Protein AF-H5UVE0-F1 (afdb_monomer_lite)

Sequence (57 aa):
MQAADLLTELRAAGVHVAVDEFGAGYASLGMLTRLPIDGVKIERSFVRDIAEDLAAR

Organism: NCBI:txid1089455

Structure (mmCIF, N/CA/C/O backbone):
data_AF-H5UVE0-F1
#
_entry.id   AF-H5UVE0-F1
#
loop_
_atom_site.group_PDB
_atom_site.id
_atom_site.type_symbol
_atom_site.label_atom_id
_atom_site.label_alt_id
_atom_site.label_comp_id
_atom_site.label_asym_id
_atom_site.label_entity_id
_atom_site.label_seq_id
_atom_site.pdbx_PDB_ins_code
_atom_site.Cartn_x
_atom_site.Cartn_y
_atom_site.Cartn_z
_atom_site.occupancy
_atom_site.B_iso_or_equiv
_atom_site.auth_seq_id
_atom_site.auth_comp_id
_atom_site.auth_asym_id
_atom_site.auth_atom_id
_atom_site.pdbx_PDB_model_num
ATOM 1 N N . MET A 1 1 ? -7.552 12.673 14.438 1.00 60.50 1 MET A N 1
ATOM 2 C CA . MET A 1 1 ? -7.501 11.290 13.926 1.00 60.50 1 MET A CA 1
ATOM 3 C C . MET A 1 1 ? -6.343 11.183 12.967 1.00 60.50 1 MET A C 1
ATOM 5 O O . MET A 1 1 ? -6.248 12.020 12.072 1.00 60.50 1 MET A O 1
ATOM 9 N N . GLN A 1 2 ? -5.452 10.220 13.177 1.00 84.56 2 GLN A N 1
ATOM 10 C CA . GLN A 1 2 ? -4.426 9.892 12.190 1.00 84.56 2 GLN A CA 1
ATOM 11 C C . GLN A 1 2 ? -5.037 8.963 11.131 1.00 84.56 2 GLN A C 1
ATOM 13 O O . GLN A 1 2 ? -6.030 8.289 11.390 1.00 84.56 2 GLN A O 1
ATOM 18 N N . ALA A 1 3 ? -4.454 8.913 9.930 1.00 84.94 3 ALA A N 1
ATOM 19 C CA . ALA A 1 3 ? -4.965 8.058 8.855 1.00 84.94 3 ALA A CA 1
ATOM 20 C C . ALA A 1 3 ? -5.037 6.572 9.265 1.00 84.94 3 ALA A C 1
ATOM 22 O O . ALA A 1 3 ? -5.983 5.883 8.907 1.00 84.94 3 ALA A O 1
ATOM 23 N N . ALA A 1 4 ? -4.079 6.094 10.066 1.00 88.81 4 ALA A N 1
ATOM 24 C CA . ALA A 1 4 ? -4.045 4.712 10.545 1.00 88.81 4 ALA A CA 1
ATOM 25 C C . ALA A 1 4 ? -5.259 4.333 11.416 1.00 88.81 4 ALA A C 1
ATOM 27 O O . ALA A 1 4 ? -5.740 3.203 11.320 1.00 88.81 4 ALA A O 1
ATOM 28 N N . ASP A 1 5 ? -5.781 5.269 12.214 1.00 93.38 5 ASP A N 1
ATOM 29 C CA . ASP A 1 5 ? -6.939 5.024 13.082 1.00 93.38 5 ASP A CA 1
ATOM 30 C C . ASP A 1 5 ? -8.190 4.772 12.230 1.00 93.38 5 ASP A C 1
ATOM 32 O O . ASP A 1 5 ? -8.854 3.747 12.369 1.00 93.38 5 ASP A O 1
ATOM 36 N N . LEU A 1 6 ? -8.436 5.650 11.250 1.00 94.06 6 LEU A N 1
ATOM 37 C CA . LEU A 1 6 ? -9.567 5.533 10.327 1.00 94.06 6 LEU A CA 1
ATOM 38 C C . LEU A 1 6 ? -9.505 4.242 9.499 1.00 94.06 6 LEU A C 1
ATOM 40 O O . LEU A 1 6 ? -10.508 3.552 9.333 1.00 94.06 6 LEU A O 1
ATOM 44 N N . LEU A 1 7 ? -8.325 3.896 8.981 1.00 94.12 7 LEU A N 1
ATOM 45 C CA . LEU A 1 7 ? -8.148 2.657 8.222 1.00 94.12 7 LEU A CA 1
ATOM 46 C C . LEU A 1 7 ? -8.400 1.414 9.092 1.00 94.12 7 LEU A C 1
ATOM 48 O O . LEU A 1 7 ? -8.955 0.429 8.608 1.00 94.12 7 LEU A O 1
ATOM 52 N N . THR A 1 8 ? -8.049 1.467 10.380 1.00 94.81 8 THR A N 1
ATOM 53 C CA . THR A 1 8 ? -8.343 0.386 11.334 1.00 94.81 8 THR A CA 1
ATOM 54 C C . THR A 1 8 ? -9.847 0.223 11.544 1.00 94.81 8 THR A C 1
ATOM 56 O O . THR A 1 8 ? -10.340 -0.903 11.508 1.00 94.81 8 THR A O 1
ATOM 59 N N . GLU A 1 9 ? -10.586 1.323 11.706 1.00 96.06 9 GLU A N 1
ATOM 60 C CA . GLU A 1 9 ? -12.048 1.299 11.855 1.00 96.06 9 GLU A CA 1
ATOM 61 C C . GLU A 1 9 ? -12.746 0.731 10.614 1.00 96.06 9 GLU A C 1
ATOM 63 O O . GLU A 1 9 ? -13.623 -0.127 10.732 1.00 96.06 9 GLU A O 1
ATOM 68 N N . LEU A 1 10 ? -12.314 1.137 9.416 1.00 95.81 10 LEU A N 1
ATOM 69 C CA . LEU A 1 10 ? -12.844 0.605 8.157 1.00 95.81 10 LEU A CA 1
ATOM 70 C C . LEU A 1 10 ? -12.623 -0.909 8.047 1.00 95.81 10 LEU A C 1
ATOM 72 O O . LEU A 1 10 ? -13.548 -1.648 7.704 1.00 95.81 10 LEU A O 1
ATOM 76 N N . ARG A 1 11 ? -11.429 -1.389 8.405 1.00 95.69 11 ARG A N 1
ATOM 77 C CA . ARG A 1 11 ? -11.136 -2.830 8.417 1.00 95.69 11 ARG A CA 1
ATOM 78 C C . ARG A 1 11 ? -11.946 -3.579 9.466 1.00 95.69 11 ARG A C 1
ATOM 80 O O . ARG A 1 11 ? -12.447 -4.662 9.176 1.00 95.69 11 ARG A O 1
ATOM 87 N N . ALA A 1 12 ? -12.132 -3.004 10.653 1.00 96.25 12 ALA A N 1
ATOM 88 C CA . ALA A 1 12 ? -12.989 -3.581 11.690 1.00 96.25 12 ALA A CA 1
ATOM 89 C C . ALA A 1 12 ? -14.458 -3.697 11.237 1.00 96.25 12 ALA A C 1
ATOM 91 O O . ALA A 1 12 ? -15.155 -4.619 11.654 1.00 96.25 12 ALA A O 1
ATOM 92 N N . ALA A 1 13 ? -14.908 -2.817 10.338 1.00 97.56 13 ALA A N 1
ATOM 93 C CA . ALA A 1 13 ? -16.219 -2.887 9.693 1.00 97.56 13 ALA A CA 1
ATOM 94 C C . ALA A 1 13 ? -16.296 -3.890 8.518 1.00 97.56 13 ALA A C 1
ATOM 96 O O . ALA A 1 13 ? -17.343 -4.004 7.882 1.00 97.56 13 ALA A O 1
ATOM 97 N N . GLY A 1 14 ? -15.216 -4.621 8.218 1.00 97.19 14 GLY A N 1
ATOM 98 C CA . GLY A 1 14 ? -15.160 -5.607 7.133 1.00 97.19 14 GLY A CA 1
ATOM 99 C C . GLY A 1 14 ? -14.796 -5.031 5.761 1.00 97.19 14 GLY A C 1
ATOM 100 O O . GLY A 1 14 ? -14.932 -5.728 4.757 1.00 97.19 14 GLY A O 1
ATOM 101 N N . VAL A 1 15 ? -14.338 -3.776 5.688 1.00 97.69 15 VAL A N 1
ATOM 102 C CA . VAL A 1 15 ? -13.889 -3.153 4.434 1.00 97.69 15 VAL A CA 1
ATOM 103 C C . VAL A 1 15 ? -12.429 -3.507 4.168 1.00 97.69 15 VAL A C 1
ATOM 105 O O . VAL A 1 15 ? -11.570 -3.296 5.020 1.00 97.69 15 VAL A O 1
ATOM 108 N N . HIS A 1 16 ? -12.134 -3.983 2.958 1.00 96.69 16 HIS A N 1
ATOM 109 C CA . HIS A 1 16 ? -10.757 -4.183 2.517 1.00 96.69 16 HIS A CA 1
ATOM 110 C C . HIS A 1 16 ? -10.119 -2.869 2.070 1.00 96.69 16 HIS A C 1
ATOM 112 O O . HIS A 1 16 ? -10.689 -2.129 1.265 1.00 96.69 16 HIS A O 1
ATOM 118 N N . VAL A 1 17 ? -8.913 -2.602 2.562 1.00 94.62 17 VAL A N 1
ATOM 119 C CA . VAL A 1 17 ? -8.167 -1.373 2.277 1.00 94.62 17 VAL A CA 1
ATOM 120 C C . VAL A 1 17 ? -6.937 -1.703 1.440 1.00 94.62 17 VAL A C 1
ATOM 122 O O . VAL A 1 17 ? -6.137 -2.559 1.813 1.00 94.62 17 VAL A O 1
ATOM 125 N N . ALA A 1 18 ? -6.739 -0.980 0.338 1.00 93.94 18 ALA A N 1
ATOM 126 C CA . ALA A 1 18 ? -5.530 -1.073 -0.473 1.00 93.94 18 ALA A CA 1
ATOM 127 C C . ALA A 1 18 ? -4.877 0.299 -0.681 1.00 93.94 18 ALA A C 1
ATOM 129 O O . ALA A 1 18 ? -5.571 1.311 -0.780 1.00 93.94 18 ALA A O 1
ATOM 130 N N . VAL A 1 19 ? -3.544 0.320 -0.766 1.00 90.12 19 VAL A N 1
ATOM 131 C CA . VAL A 1 19 ? -2.761 1.520 -1.121 1.00 90.12 19 VAL A CA 1
ATOM 132 C C . VAL A 1 19 ? -2.566 1.574 -2.632 1.00 90.12 19 VAL A C 1
ATOM 134 O O . VAL A 1 19 ? -2.174 0.569 -3.228 1.00 90.12 19 VAL A O 1
ATOM 137 N N . ASP A 1 20 ? -2.836 2.731 -3.239 1.00 88.81 20 ASP A N 1
ATOM 138 C CA . ASP A 1 20 ? -2.640 2.958 -4.675 1.00 88.81 20 ASP A CA 1
ATOM 139 C C . ASP A 1 20 ? -1.239 3.497 -5.004 1.00 88.81 20 ASP A C 1
ATOM 141 O O . ASP A 1 20 ? -0.531 3.985 -4.124 1.00 88.81 20 ASP A O 1
ATOM 145 N N . GLU A 1 21 ? -0.861 3.407 -6.280 1.00 86.50 21 GLU A N 1
ATOM 146 C CA . GLU A 1 21 ? 0.355 4.012 -6.854 1.00 86.50 21 GLU A CA 1
ATOM 147 C C . GLU A 1 21 ? 1.685 3.555 -6.223 1.00 86.50 21 GLU A C 1
ATOM 149 O O . GLU A 1 21 ? 2.700 4.260 -6.260 1.00 86.50 21 GLU A O 1
ATOM 154 N N . PHE A 1 22 ? 1.733 2.342 -5.667 1.00 87.31 22 PHE A N 1
ATOM 155 C CA . PHE A 1 22 ? 2.981 1.815 -5.128 1.00 87.31 22 PHE A CA 1
ATOM 156 C C . PHE A 1 22 ? 3.986 1.567 -6.256 1.00 87.31 22 PHE A C 1
ATOM 158 O O . PHE A 1 22 ? 3.722 0.809 -7.188 1.00 87.31 22 PHE A O 1
ATOM 165 N N . GLY A 1 23 ? 5.152 2.204 -6.155 1.00 77.94 23 GLY A N 1
ATOM 166 C CA . GLY A 1 23 ? 6.182 2.192 -7.197 1.00 77.94 23 GLY A CA 1
ATOM 167 C C . GLY A 1 23 ? 6.344 3.526 -7.931 1.00 77.94 23 GLY A C 1
ATOM 168 O O . GLY A 1 23 ? 7.346 3.705 -8.617 1.00 77.94 23 GLY A O 1
ATOM 169 N N . ALA A 1 24 ? 5.449 4.502 -7.728 1.00 77.00 24 ALA A N 1
ATOM 170 C CA . ALA A 1 24 ? 5.627 5.862 -8.236 1.00 77.00 24 ALA A CA 1
ATOM 171 C C . ALA A 1 24 ? 6.685 6.628 -7.411 1.00 77.00 24 ALA A C 1
ATOM 173 O O . ALA A 1 24 ? 6.365 7.350 -6.468 1.00 77.00 24 ALA A O 1
ATOM 174 N N . GLY A 1 25 ? 7.968 6.437 -7.727 1.00 70.75 25 GLY A N 1
ATOM 175 C CA . GLY A 1 25 ? 9.104 7.263 -7.278 1.00 70.75 25 GLY A CA 1
ATOM 176 C C . GLY A 1 25 ? 9.505 7.185 -5.792 1.00 70.75 25 GLY A C 1
ATOM 177 O O . GLY A 1 25 ? 10.671 6.942 -5.497 1.00 70.75 25 GLY A O 1
ATOM 178 N N . TYR A 1 26 ? 8.575 7.391 -4.851 1.00 62.28 26 TYR A N 1
ATOM 179 C CA . TYR A 1 26 ? 8.854 7.608 -3.418 1.00 62.28 26 TYR A CA 1
ATOM 180 C C . TYR A 1 26 ? 8.177 6.607 -2.468 1.00 62.28 26 TYR A C 1
ATOM 182 O O . TYR A 1 26 ? 8.292 6.733 -1.246 1.00 62.28 26 TYR A O 1
ATOM 190 N N . ALA A 1 27 ? 7.477 5.597 -2.990 1.00 69.25 27 ALA A N 1
ATOM 191 C CA . ALA A 1 27 ? 6.836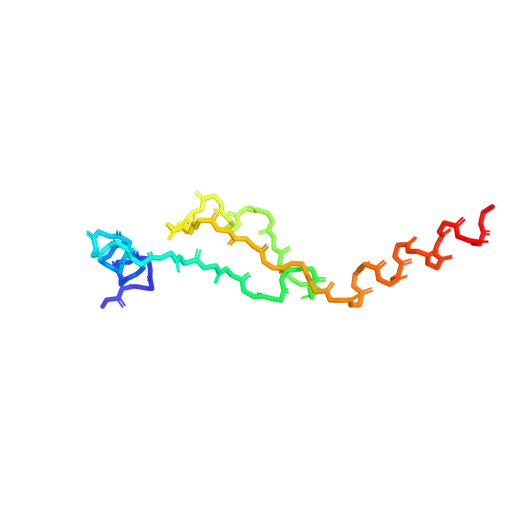 4.588 -2.153 1.00 69.25 27 ALA A CA 1
ATOM 192 C C . ALA A 1 27 ? 7.883 3.640 -1.530 1.00 69.25 27 ALA A C 1
ATOM 194 O O . ALA A 1 27 ? 8.504 2.836 -2.221 1.00 69.25 27 ALA A O 1
ATOM 195 N N . SER A 1 28 ? 8.080 3.724 -0.209 1.00 76.06 28 SER A N 1
ATOM 196 C CA . SER A 1 28 ? 8.963 2.816 0.537 1.00 76.06 28 SER A CA 1
ATOM 197 C C . SER A 1 28 ? 8.192 1.615 1.082 1.00 76.06 28 SER A C 1
ATOM 199 O O . SER A 1 28 ? 7.135 1.773 1.696 1.00 76.06 28 SER A O 1
ATOM 201 N N . LEU A 1 29 ? 8.773 0.415 0.969 1.00 82.50 29 LEU A N 1
ATOM 202 C CA . LEU A 1 29 ? 8.265 -0.800 1.625 1.00 82.50 29 LEU A CA 1
ATOM 203 C C . LEU A 1 29 ? 8.091 -0.616 3.145 1.00 82.50 29 LEU A C 1
ATOM 205 O O . LEU A 1 29 ? 7.213 -1.229 3.746 1.00 82.50 29 LEU A O 1
ATOM 209 N N . GLY A 1 30 ? 8.877 0.272 3.767 1.00 83.12 30 GLY A N 1
ATOM 210 C CA . GLY A 1 30 ? 8.773 0.579 5.195 1.00 83.12 30 GLY A CA 1
ATOM 211 C C . GLY A 1 30 ? 7.466 1.270 5.606 1.00 83.12 30 GLY A C 1
ATOM 212 O O . GLY A 1 30 ? 7.130 1.261 6.788 1.00 83.12 30 GLY A O 1
ATOM 213 N N . MET A 1 31 ? 6.721 1.857 4.662 1.00 79.75 31 MET A N 1
ATOM 214 C CA . MET A 1 31 ? 5.391 2.422 4.917 1.00 79.75 31 MET A CA 1
ATOM 215 C C . MET A 1 31 ? 4.317 1.331 4.978 1.00 79.75 31 MET A C 1
ATOM 217 O O . MET A 1 31 ? 3.422 1.410 5.818 1.00 79.75 31 MET A O 1
ATOM 221 N N . LEU A 1 32 ? 4.433 0.285 4.149 1.00 85.19 32 LEU A N 1
ATOM 222 C CA . LEU A 1 32 ? 3.462 -0.815 4.103 1.00 85.19 32 LEU A CA 1
ATOM 223 C C . LEU A 1 32 ? 3.384 -1.575 5.432 1.00 85.19 32 LEU A C 1
ATOM 225 O O . LEU A 1 32 ? 2.322 -2.055 5.803 1.00 85.19 32 LEU A O 1
ATOM 229 N N . THR A 1 33 ? 4.486 -1.643 6.184 1.00 83.69 33 THR A N 1
ATOM 230 C CA . THR A 1 33 ? 4.528 -2.347 7.477 1.00 83.69 33 THR A CA 1
ATOM 231 C C . THR A 1 33 ? 3.848 -1.590 8.618 1.00 83.69 33 THR A C 1
ATOM 233 O O . THR A 1 33 ? 3.635 -2.162 9.684 1.00 83.69 33 THR A O 1
ATOM 236 N N . ARG A 1 34 ? 3.522 -0.305 8.425 1.00 86.00 34 ARG A N 1
ATOM 237 C CA . ARG A 1 34 ? 2.954 0.573 9.463 1.00 86.00 34 ARG A CA 1
ATOM 238 C C . ARG A 1 34 ? 1.486 0.914 9.233 1.00 86.00 34 ARG A C 1
ATOM 240 O O . ARG A 1 34 ? 0.874 1.532 10.100 1.00 86.00 34 ARG A O 1
ATOM 247 N N . LEU A 1 35 ? 0.939 0.560 8.073 1.00 88.25 35 LEU A N 1
ATOM 248 C CA . LEU A 1 35 ? -0.441 0.850 7.714 1.00 88.25 35 LEU A CA 1
ATOM 249 C C . LEU A 1 35 ? -1.307 -0.408 7.852 1.00 88.25 35 LEU A C 1
ATOM 251 O O . LEU A 1 35 ? -0.894 -1.480 7.413 1.00 88.25 35 LEU A O 1
ATOM 255 N N . PRO A 1 36 ? -2.517 -0.298 8.424 1.00 92.62 36 PRO A N 1
ATOM 256 C CA . PRO A 1 36 ? -3.459 -1.405 8.485 1.00 92.62 36 PRO A CA 1
ATOM 257 C C . PRO A 1 36 ? -4.140 -1.539 7.116 1.00 92.62 36 PRO A C 1
ATOM 259 O O . PRO A 1 36 ? -5.209 -0.980 6.889 1.00 92.62 36 PRO A O 1
ATOM 262 N N . ILE A 1 37 ? -3.479 -2.226 6.187 1.00 92.88 37 ILE A N 1
ATOM 263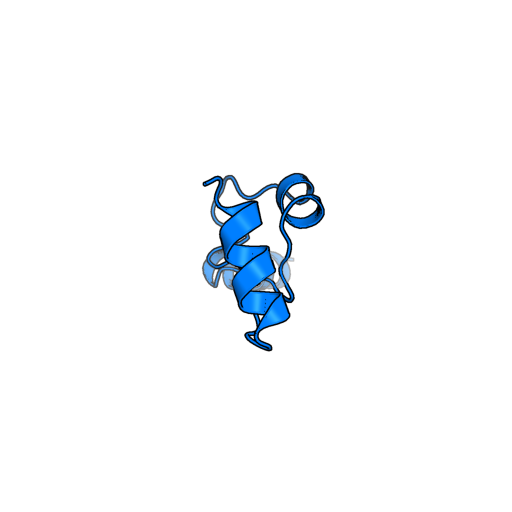 C CA . ILE A 1 37 ? -3.916 -2.415 4.796 1.00 92.88 37 ILE A CA 1
ATOM 264 C C . ILE A 1 37 ? -3.927 -3.907 4.454 1.00 92.88 37 ILE A C 1
ATOM 266 O O . ILE A 1 37 ? -3.170 -4.689 5.024 1.00 92.88 37 ILE A O 1
ATOM 270 N N . ASP A 1 38 ? -4.783 -4.298 3.517 1.00 94.69 38 ASP A N 1
ATOM 271 C CA . ASP A 1 38 ? -4.932 -5.680 3.049 1.00 94.69 38 ASP A CA 1
ATOM 272 C C . ASP A 1 38 ? -4.207 -5.925 1.723 1.00 94.69 38 ASP A C 1
ATOM 274 O O . ASP A 1 38 ? -3.924 -7.066 1.361 1.00 94.69 38 ASP A O 1
ATOM 278 N N . GLY A 1 39 ? -3.902 -4.857 0.987 1.00 93.31 39 GLY A N 1
ATOM 279 C CA . GLY A 1 39 ? -3.266 -4.970 -0.313 1.00 93.31 39 GLY A CA 1
ATOM 280 C C . GLY A 1 39 ? -2.558 -3.706 -0.765 1.00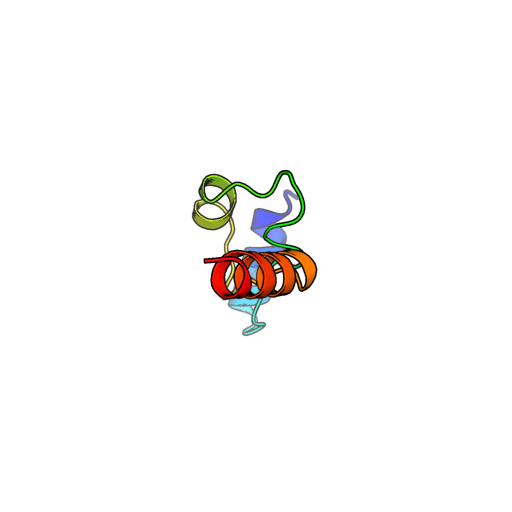 93.31 39 GLY A C 1
ATOM 281 O O . GLY A 1 39 ? -2.688 -2.621 -0.194 1.00 93.31 39 GLY A O 1
ATOM 282 N N . VAL A 1 40 ? -1.805 -3.869 -1.843 1.00 92.81 40 VAL A N 1
ATOM 283 C CA . VAL A 1 40 ? -1.092 -2.793 -2.513 1.00 92.81 40 VAL A CA 1
ATOM 284 C C . VAL A 1 40 ? -1.313 -2.918 -4.013 1.00 92.81 40 VAL A C 1
ATOM 286 O O . VAL A 1 40 ? -1.276 -4.019 -4.564 1.00 92.81 40 VAL A O 1
ATOM 289 N N . LYS A 1 41 ? -1.566 -1.793 -4.677 1.00 91.62 41 LYS A N 1
ATOM 290 C CA . LYS A 1 41 ? -1.641 -1.720 -6.133 1.00 91.62 41 LYS A CA 1
ATOM 291 C C . LYS A 1 41 ? -0.299 -1.231 -6.655 1.00 91.62 41 LYS A C 1
ATOM 293 O O . LYS A 1 41 ? 0.141 -0.136 -6.312 1.00 91.62 41 LYS A O 1
ATOM 298 N N . ILE A 1 42 ? 0.336 -2.063 -7.474 1.00 91.25 42 ILE A N 1
ATOM 299 C CA . ILE A 1 42 ? 1.562 -1.695 -8.176 1.00 91.25 42 ILE A CA 1
ATOM 300 C C . ILE A 1 42 ? 1.201 -0.758 -9.322 1.00 91.25 42 ILE A C 1
ATOM 302 O O . ILE A 1 42 ? 0.282 -1.036 -10.098 1.00 91.25 42 ILE A O 1
ATOM 306 N N . GLU A 1 43 ? 1.916 0.355 -9.411 1.00 91.12 43 GLU A N 1
ATOM 307 C CA . GLU A 1 43 ? 1.712 1.337 -10.463 1.00 91.12 43 GLU A CA 1
ATOM 308 C C . GLU A 1 43 ? 2.113 0.749 -11.836 1.00 91.12 43 GLU A C 1
ATOM 310 O O . GLU A 1 43 ? 3.032 -0.064 -11.966 1.00 91.12 43 GLU A O 1
ATOM 315 N N . ARG A 1 44 ? 1.353 1.095 -12.881 1.00 91.31 44 ARG A N 1
ATOM 316 C CA . ARG A 1 44 ? 1.459 0.474 -14.207 1.00 91.31 44 ARG A CA 1
ATOM 317 C C . ARG A 1 44 ? 2.789 0.771 -14.900 1.00 91.31 44 ARG A C 1
ATOM 319 O O . ARG A 1 44 ? 3.287 -0.107 -15.605 1.00 91.31 44 ARG A O 1
ATOM 326 N N . SER A 1 45 ? 3.327 1.983 -14.760 1.00 89.81 45 SER A N 1
ATOM 327 C CA . SER A 1 45 ? 4.630 2.350 -15.324 1.00 89.81 45 SER A CA 1
ATOM 328 C C . SER A 1 45 ? 5.736 1.449 -14.788 1.00 89.81 45 SER A C 1
ATOM 330 O O . SER A 1 45 ? 6.478 0.902 -15.590 1.00 89.81 45 SER A O 1
ATOM 332 N N . PHE A 1 46 ? 5.732 1.136 -13.490 1.00 88.06 46 PHE A N 1
ATOM 333 C CA . PHE A 1 46 ? 6.698 0.203 -12.901 1.00 88.06 46 PHE A CA 1
ATOM 334 C C . PHE A 1 46 ? 6.685 -1.177 -13.583 1.00 88.06 46 PHE A C 1
ATOM 336 O O . PHE A 1 46 ? 7.732 -1.729 -13.913 1.00 88.06 46 PHE A O 1
ATOM 343 N N . VAL A 1 47 ? 5.496 -1.735 -13.840 1.00 90.19 47 VAL A N 1
ATOM 344 C CA . VAL A 1 47 ? 5.360 -3.034 -14.527 1.00 90.19 47 VAL A CA 1
ATOM 345 C C . VAL A 1 47 ? 5.825 -2.953 -15.982 1.00 90.19 47 VAL A C 1
ATOM 347 O O . VAL A 1 47 ? 6.470 -3.880 -16.473 1.00 90.19 47 VAL A O 1
ATOM 350 N N . ARG A 1 48 ? 5.491 -1.860 -16.679 1.00 91.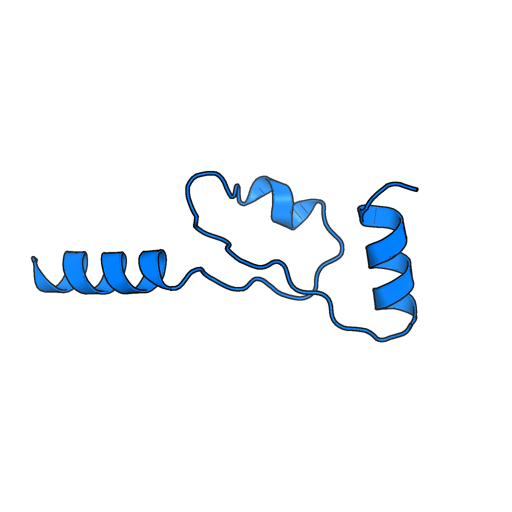94 48 ARG A N 1
ATOM 351 C CA . ARG A 1 48 ? 5.913 -1.635 -18.068 1.00 91.94 48 ARG A CA 1
ATOM 352 C C . ARG A 1 48 ? 7.434 -1.539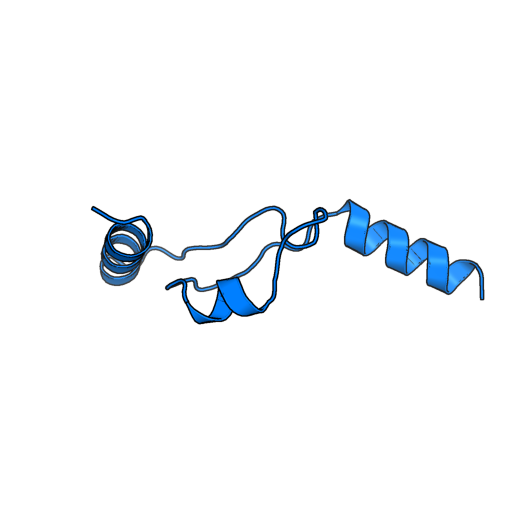 -18.164 1.00 91.94 48 ARG A C 1
ATOM 354 O O . ARG A 1 48 ? 8.013 -2.224 -18.998 1.00 91.94 48 ARG A O 1
ATOM 361 N N . ASP A 1 49 ? 8.056 -0.756 -17.294 1.00 89.88 49 ASP A N 1
ATOM 362 C CA . ASP A 1 49 ? 9.496 -0.515 -17.317 1.00 89.88 49 ASP A CA 1
ATOM 363 C C . ASP A 1 49 ? 10.273 -1.826 -17.057 1.00 89.88 49 ASP A C 1
ATOM 365 O O . ASP A 1 49 ? 11.237 -2.120 -17.757 1.00 89.88 49 ASP A O 1
ATOM 369 N N . ILE A 1 50 ? 9.788 -2.701 -16.158 1.00 89.44 50 ILE A N 1
ATOM 370 C CA . ILE A 1 50 ? 10.341 -4.063 -15.982 1.00 89.44 50 ILE A CA 1
ATOM 371 C C . ILE A 1 50 ? 10.273 -4.879 -17.279 1.00 89.44 50 ILE A C 1
ATOM 373 O O . ILE A 1 50 ? 11.223 -5.586 -17.621 1.00 89.44 50 ILE A O 1
ATOM 377 N N . ALA A 1 51 ? 9.137 -4.838 -17.979 1.00 92.62 51 ALA A N 1
ATOM 378 C CA . ALA A 1 51 ? 8.955 -5.600 -19.210 1.00 92.62 51 ALA A CA 1
ATOM 379 C C . ALA A 1 51 ? 9.887 -5.105 -20.329 1.00 92.62 51 ALA A C 1
ATOM 381 O O . ALA A 1 51 ? 10.439 -5.921 -21.068 1.00 92.62 51 ALA A O 1
ATOM 382 N N . GLU A 1 52 ? 10.091 -3.790 -20.427 1.00 93.06 52 GLU A N 1
ATOM 383 C CA . GLU A 1 52 ? 11.013 -3.166 -21.381 1.00 93.06 52 GLU A CA 1
ATOM 384 C C . GLU A 1 52 ? 12.478 -3.519 -21.067 1.00 93.06 52 GLU A C 1
ATOM 386 O O . GLU A 1 52 ? 13.204 -3.960 -21.960 1.00 93.06 52 GLU A O 1
ATOM 391 N N . ASP A 1 53 ? 12.891 -3.445 -19.798 1.00 89.88 53 ASP A N 1
ATOM 392 C CA . ASP A 1 53 ? 14.244 -3.810 -19.353 1.00 89.88 53 ASP A CA 1
ATOM 393 C C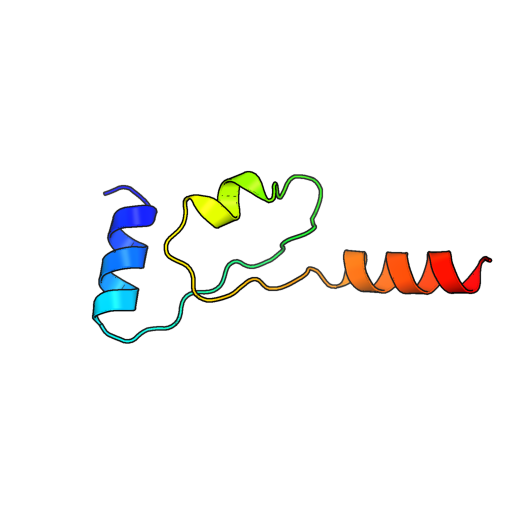 . ASP A 1 53 ? 14.587 -5.285 -19.608 1.00 89.88 53 ASP A C 1
ATOM 395 O O . ASP A 1 53 ? 15.735 -5.624 -19.900 1.00 89.88 53 ASP A O 1
ATOM 399 N N . LEU A 1 54 ? 13.612 -6.188 -19.469 1.00 87.69 54 LEU A N 1
ATOM 400 C CA . LEU A 1 54 ? 13.801 -7.611 -19.765 1.00 87.69 54 LEU A CA 1
ATOM 401 C C . LEU A 1 54 ? 13.914 -7.877 -21.267 1.00 87.69 54 LEU A C 1
ATOM 403 O O . LEU A 1 54 ? 14.686 -8.743 -21.661 1.00 87.69 54 LEU A O 1
ATOM 407 N N . ALA A 1 55 ? 13.167 -7.144 -22.095 1.00 83.19 55 ALA A N 1
ATOM 408 C CA . ALA A 1 55 ? 13.231 -7.271 -23.550 1.00 83.19 55 ALA A CA 1
ATOM 409 C C . ALA A 1 55 ? 14.531 -6.700 -24.142 1.00 83.19 55 ALA A C 1
ATOM 411 O O . ALA A 1 55 ? 14.939 -7.098 -25.231 1.00 83.19 55 ALA A O 1
ATOM 412 N N . ALA A 1 56 ? 15.178 -5.772 -23.433 1.00 76.00 56 ALA A N 1
ATOM 413 C CA . ALA A 1 56 ? 16.453 -5.179 -23.822 1.00 76.00 56 ALA A CA 1
ATOM 414 C C . ALA A 1 56 ? 17.686 -6.045 -23.479 1.00 76.00 56 ALA A C 1
ATOM 416 O O . ALA A 1 56 ? 18.811 -5.616 -23.750 1.00 76.00 56 ALA A O 1
ATOM 417 N N . ARG A 1 57 ? 17.499 -7.226 -22.872 1.00 57.94 57 ARG A N 1
ATOM 418 C CA . ARG A 1 57 ? 18.568 -8.145 -22.446 1.00 57.94 57 ARG A CA 1
ATOM 419 C C . ARG A 1 57 ? 18.689 -9.384 -23.321 1.00 57.94 57 ARG A C 1
ATOM 421 O O . ARG A 1 57 ? 17.649 -9.918 -23.758 1.00 57.94 57 ARG A O 1
#

Radius of gyration: 14.79 Å; chains: 1; bounding box: 35×19×38 Å

Foldseek 3Di:
DDPQVVQVVCVVVVHAAEAEAQPVPDHDPVVVVVHPHDYYDHDPVNVVVVVVVVVVD

Secondary structure (DSSP, 8-state):
--HHHHHHHHHHTT---EEEEETSSS--HHHHTTS--SEEEEPHHHHHHHHHHHHT-

InterPro domains:
  IPR001633 EAL domain [PF00563] (3-53)
  IPR001633 EAL domain [PS50883] (1-57)
  IPR035919 EAL domain superfamily [G3DSA:3.20.20.450] (1-57)
  IPR035919 EAL domain superfamily [SSF141868] (3-54)

pLDDT: mean 87.41, std 9.14, range [57.94, 97.69]